Protein AF-A0A957KYI5-F1 (afdb_monomer)

Nearest PDB structures (foldseek):
  3w2y-assembly2_D  TM=9.958E-01  e=2.591E-08  Methanothermobacter thermautotrophicus str. Delta H
  3g91-assembly1_A  TM=9.933E-01  e=3.619E-08  Methanothermobacter thermautotrophicus str. Delta H
  3g4t-assembly1_A  TM=9.907E-01  e=6.176E-08  Methanothermobacter thermautotrophicus str. Delta H
  3g0r-assembly1_A  TM=9.875E-01  e=1.205E-07  Methanothermobacter thermautotrophicus str. Delta H
  2jc5-assembly1_A  TM=9.506E-01  e=1.093E-06  Neisseria meningitidis

Secondary structure (DSSP, 8-state):
---EEEEE-SSHHHHHHTTHHHHHHHH--SEEEEE---S-GGGS-HHHHS-TT----EE--SSTTS--EE-

Foldseek 3Di:
DAFEEEEAQLALVVSVVVCVLVCCVVVVHPYYKYKQNLADLVPDDPCSSAPPPDDKDWDDDPDHRGMIMMD

Structure (mmCIF, N/CA/C/O backbone):
data_AF-A0A957KYI5-F1
#
_entry.id   AF-A0A957KYI5-F1
#
loop_
_atom_site.group_PDB
_atom_site.id
_atom_site.type_symbol
_atom_site.label_atom_id
_atom_site.label_alt_id
_atom_site.label_comp_id
_atom_site.label_asym_id
_atom_site.label_entity_id
_atom_site.label_seq_id
_atom_site.pdbx_PDB_ins_code
_atom_site.Cartn_x
_atom_site.Cartn_y
_atom_site.Cartn_z
_atom_site.occupancy
_atom_site.B_iso_or_equiv
_atom_site.auth_seq_id
_atom_site.auth_comp_id
_atom_site.auth_asym_id
_atom_site.auth_atom_id
_atom_site.pdbx_PDB_model_num
ATOM 1 N N . MET A 1 1 ? -15.830 11.061 13.954 1.00 83.25 1 MET A N 1
ATOM 2 C CA . MET A 1 1 ? -14.634 11.820 13.524 1.00 83.25 1 MET A CA 1
ATOM 3 C C . MET A 1 1 ? -13.950 10.978 12.465 1.00 83.25 1 MET A C 1
ATOM 5 O O . MET A 1 1 ? -13.832 9.789 12.713 1.00 83.25 1 MET A O 1
ATOM 9 N N . GLN A 1 2 ? -13.603 11.541 11.306 1.00 94.75 2 GLN A N 1
ATOM 10 C CA . GLN A 1 2 ? -12.949 10.785 10.228 1.00 94.75 2 GLN A CA 1
ATOM 11 C C . GLN A 1 2 ? -11.429 10.732 10.442 1.00 94.75 2 GLN A C 1
ATOM 13 O O . GLN A 1 2 ? -10.845 11.689 10.957 1.00 94.75 2 GLN A O 1
ATOM 18 N N . THR A 1 3 ? -10.803 9.631 10.043 1.00 97.94 3 THR A N 1
ATOM 19 C CA . THR A 1 3 ? -9.386 9.309 10.232 1.00 97.94 3 THR A CA 1
ATOM 20 C C . THR A 1 3 ? -8.674 9.188 8.884 1.00 97.94 3 THR A C 1
ATOM 22 O O . THR A 1 3 ? -9.081 8.428 8.010 1.00 97.94 3 THR A O 1
ATOM 25 N N . TYR A 1 4 ? -7.596 9.957 8.711 1.00 98.44 4 TYR A N 1
ATOM 26 C CA . TYR A 1 4 ? -6.838 10.039 7.460 1.00 98.44 4 TYR A CA 1
ATOM 27 C C . TYR A 1 4 ? -5.365 9.816 7.742 1.00 98.44 4 TYR A C 1
ATOM 29 O O . TYR A 1 4 ? -4.748 10.631 8.434 1.00 98.44 4 TYR A O 1
ATOM 37 N N . TYR A 1 5 ? -4.797 8.739 7.210 1.00 98.56 5 TYR A N 1
ATOM 38 C CA . TYR A 1 5 ? -3.381 8.415 7.373 1.00 98.56 5 TYR A CA 1
ATOM 39 C C . TYR A 1 5 ? -2.634 8.583 6.050 1.00 98.56 5 TYR A C 1
ATOM 41 O O . TYR A 1 5 ? -3.184 8.374 4.971 1.00 98.56 5 TYR A O 1
ATOM 49 N N . SER A 1 6 ? -1.362 8.968 6.139 1.00 98.56 6 SER A N 1
ATOM 50 C CA . SER A 1 6 ? -0.458 9.056 4.994 1.00 98.56 6 SER A CA 1
ATOM 51 C C . SER A 1 6 ? 0.862 8.385 5.345 1.00 98.56 6 SER A C 1
ATOM 53 O O . SER A 1 6 ? 1.463 8.716 6.369 1.00 98.56 6 SER A O 1
ATOM 55 N N . TRP A 1 7 ? 1.298 7.429 4.526 1.00 98.62 7 TRP A N 1
ATOM 56 C CA . TRP A 1 7 ? 2.486 6.631 4.802 1.00 98.62 7 TRP A CA 1
ATOM 57 C C . TRP A 1 7 ? 3.322 6.369 3.544 1.00 98.62 7 TRP A C 1
ATOM 59 O O . TRP A 1 7 ? 2.926 5.659 2.623 1.00 98.62 7 TRP A O 1
ATOM 69 N N . ASN A 1 8 ? 4.554 6.869 3.545 1.00 98.56 8 ASN A N 1
ATOM 70 C CA . ASN A 1 8 ? 5.576 6.410 2.616 1.00 98.56 8 ASN A CA 1
ATOM 71 C C . ASN A 1 8 ? 6.055 5.002 3.017 1.00 98.56 8 ASN A C 1
ATOM 73 O O . ASN A 1 8 ? 6.752 4.836 4.021 1.00 98.56 8 ASN A O 1
ATOM 77 N N . VAL A 1 9 ? 5.684 3.988 2.232 1.00 98.12 9 VAL A N 1
ATOM 78 C CA . VAL A 1 9 ? 5.918 2.573 2.570 1.00 98.12 9 VAL A CA 1
ATOM 79 C C . VAL A 1 9 ? 7.259 2.034 2.063 1.00 98.12 9 VAL A C 1
ATOM 81 O O . VAL A 1 9 ? 7.618 0.903 2.388 1.00 98.12 9 VAL A O 1
ATOM 84 N N . ASN A 1 10 ? 7.999 2.817 1.266 1.00 97.88 10 ASN A N 1
ATOM 85 C CA . ASN A 1 10 ? 9.274 2.429 0.651 1.00 97.88 10 ASN A CA 1
ATOM 86 C C . ASN A 1 10 ? 9.253 1.011 0.024 1.00 97.88 10 ASN A C 1
ATOM 88 O O . ASN A 1 10 ? 10.144 0.186 0.240 1.00 97.88 10 ASN A O 1
ATOM 92 N N . GLY A 1 11 ? 8.217 0.726 -0.761 1.00 97.50 11 GLY A N 1
ATOM 93 C CA . GLY A 1 11 ? 7.972 -0.552 -1.421 1.00 97.50 11 GLY A CA 1
ATOM 94 C C . GLY A 1 11 ? 6.842 -1.341 -0.765 1.00 97.50 11 GLY A C 1
ATOM 95 O O . GLY A 1 11 ? 7.037 -2.042 0.229 1.00 97.50 11 GLY A O 1
ATOM 96 N N . VAL A 1 12 ? 5.664 -1.327 -1.391 1.00 97.50 12 VAL A N 1
ATOM 97 C CA . VAL A 1 12 ? 4.436 -1.893 -0.805 1.00 97.50 12 VAL A CA 1
ATOM 98 C C . VAL A 1 12 ? 4.515 -3.411 -0.587 1.00 97.50 12 VAL A C 1
ATOM 100 O O . VAL A 1 12 ? 4.016 -3.930 0.405 1.00 97.50 12 VAL A O 1
ATOM 103 N N . ARG A 1 13 ? 5.234 -4.139 -1.452 1.00 96.75 13 ARG A N 1
ATOM 104 C CA . ARG A 1 13 ? 5.465 -5.589 -1.296 1.00 96.75 13 ARG A CA 1
ATOM 105 C C . ARG A 1 13 ? 6.345 -5.915 -0.088 1.00 96.75 13 ARG A C 1
ATOM 107 O O . ARG A 1 13 ? 6.135 -6.926 0.574 1.00 96.75 13 ARG A O 1
ATOM 114 N N . ALA A 1 14 ? 7.337 -5.071 0.199 1.00 97.12 14 ALA A N 1
ATOM 115 C CA . ALA A 1 14 ? 8.184 -5.239 1.375 1.00 97.12 14 ALA A CA 1
ATOM 116 C C . ALA A 1 14 ? 7.409 -4.896 2.655 1.00 97.12 14 ALA A C 1
ATOM 118 O O . ALA A 1 14 ? 7.541 -5.613 3.644 1.00 97.12 14 ALA A O 1
ATOM 119 N N . ALA A 1 15 ? 6.570 -3.856 2.617 1.00 97.75 15 ALA A N 1
ATOM 120 C CA . ALA A 1 15 ? 5.671 -3.507 3.714 1.00 97.75 15 ALA A CA 1
ATOM 121 C C . ALA A 1 15 ? 4.651 -4.625 4.001 1.00 97.75 15 ALA A C 1
ATOM 123 O O . ALA A 1 15 ? 4.466 -4.997 5.158 1.00 97.75 15 ALA A O 1
ATOM 124 N N . ALA A 1 16 ? 4.064 -5.237 2.966 1.00 96.56 16 ALA A N 1
ATOM 125 C CA . ALA A 1 16 ? 3.153 -6.377 3.107 1.00 96.56 16 ALA A CA 1
ATOM 126 C C . ALA A 1 16 ? 3.796 -7.554 3.857 1.00 96.56 16 ALA A C 1
ATOM 128 O O . ALA A 1 16 ? 3.217 -8.058 4.815 1.00 96.56 16 ALA A O 1
ATOM 129 N N . ARG A 1 17 ? 5.041 -7.916 3.515 1.00 96.88 17 ARG A N 1
ATOM 130 C CA . ARG A 1 17 ? 5.813 -8.955 4.231 1.00 96.88 17 ARG A CA 1
ATOM 131 C C . ARG A 1 17 ? 6.118 -8.605 5.693 1.00 96.88 17 ARG A C 1
ATOM 133 O O . ARG A 1 17 ? 6.492 -9.490 6.453 1.00 96.88 17 ARG A O 1
ATOM 140 N N . LYS A 1 18 ? 6.009 -7.329 6.070 1.00 97.75 18 LYS A N 1
ATOM 141 C CA . LYS A 1 18 ? 6.261 -6.809 7.422 1.00 97.75 18 LYS A CA 1
ATOM 142 C C . LYS A 1 18 ? 4.969 -6.495 8.191 1.00 97.75 18 LYS A C 1
ATOM 144 O O . LYS A 1 18 ? 5.033 -5.793 9.193 1.00 97.75 18 LYS A O 1
ATOM 149 N N . GLY A 1 19 ? 3.815 -6.987 7.730 1.00 97.62 19 GLY A N 1
ATOM 150 C CA . GLY A 1 19 ? 2.544 -6.853 8.449 1.00 97.62 19 GLY A CA 1
ATOM 151 C C . GLY A 1 19 ? 1.727 -5.607 8.097 1.00 97.62 19 GLY A C 1
ATOM 152 O O . GLY A 1 19 ? 0.882 -5.196 8.883 1.00 97.62 19 GLY A O 1
ATOM 153 N N . PHE A 1 20 ? 1.939 -4.991 6.926 1.00 97.88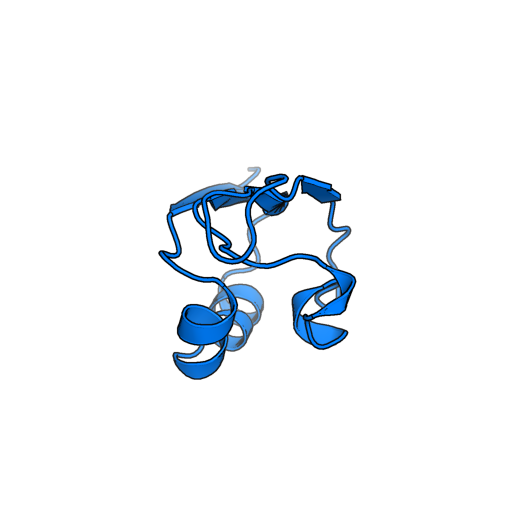 20 PHE A N 1
ATOM 154 C CA . PHE A 1 20 ? 1.121 -3.847 6.488 1.00 97.88 20 PHE A CA 1
ATOM 155 C C . PHE A 1 20 ? -0.386 -4.158 6.480 1.00 97.88 20 PHE A C 1
ATOM 157 O O . PHE A 1 20 ? -1.178 -3.339 6.934 1.00 97.88 20 PHE A O 1
ATOM 164 N N . LEU A 1 21 ? -0.783 -5.339 5.990 1.00 96.75 21 LEU A N 1
ATOM 165 C CA . LEU A 1 21 ? -2.198 -5.726 5.932 1.00 96.75 21 LEU A CA 1
ATOM 166 C C . LEU A 1 21 ? -2.784 -5.997 7.321 1.00 96.75 21 LEU A C 1
ATOM 168 O O . LEU A 1 21 ? -3.921 -5.611 7.576 1.00 96.75 21 LEU A O 1
ATOM 172 N N . ASP A 1 22 ? -2.000 -6.576 8.231 1.00 97.88 22 ASP A N 1
ATOM 173 C CA . ASP A 1 22 ? -2.414 -6.779 9.623 1.00 97.88 22 ASP A CA 1
ATOM 174 C C . ASP A 1 22 ? -2.614 -5.433 10.326 1.00 97.88 22 ASP A C 1
ATOM 176 O O . ASP A 1 22 ? -3.620 -5.209 11.002 1.00 97.88 22 ASP A O 1
ATOM 180 N N . TRP A 1 23 ? -1.688 -4.496 10.103 1.00 98.12 23 TRP A N 1
ATOM 181 C CA . TRP A 1 23 ? -1.806 -3.134 10.605 1.00 98.12 23 TRP A CA 1
ATOM 182 C C . TRP A 1 23 ? -3.036 -2.420 10.031 1.00 98.12 23 TRP A C 1
ATOM 184 O O . TRP A 1 23 ? -3.777 -1.803 10.797 1.00 98.12 23 TRP A O 1
ATOM 194 N N . LEU A 1 24 ? -3.297 -2.535 8.724 1.00 98.00 24 LEU A N 1
ATOM 195 C CA . LEU A 1 24 ? -4.477 -1.945 8.084 1.00 98.00 24 LEU A CA 1
ATOM 196 C C . LEU A 1 24 ? -5.771 -2.517 8.680 1.00 98.00 24 LEU A C 1
ATOM 198 O O . LEU A 1 24 ? -6.677 -1.759 9.027 1.00 98.00 24 LEU A O 1
ATOM 202 N N . ALA A 1 25 ? -5.832 -3.837 8.870 1.00 97.25 25 ALA A N 1
ATOM 203 C CA . ALA A 1 25 ? -6.988 -4.522 9.443 1.00 97.25 25 ALA A CA 1
ATOM 204 C C . ALA A 1 25 ? -7.238 -4.161 10.917 1.00 97.25 25 ALA A C 1
ATOM 206 O O . ALA A 1 25 ? -8.393 -4.128 11.346 1.00 97.25 25 ALA A O 1
ATOM 207 N N . ALA A 1 26 ? -6.187 -3.885 11.692 1.00 98.06 26 ALA A N 1
ATOM 208 C CA . ALA A 1 26 ? -6.309 -3.457 13.085 1.00 98.06 26 ALA A CA 1
ATOM 209 C C . ALA A 1 26 ? -6.676 -1.970 13.211 1.00 98.06 26 ALA A C 1
ATOM 211 O O . ALA A 1 26 ? -7.501 -1.602 14.045 1.00 98.06 26 ALA A O 1
ATOM 212 N N . THR A 1 27 ? -6.070 -1.128 12.376 1.00 97.88 27 THR A N 1
ATOM 213 C CA . THR A 1 27 ? -6.131 0.336 12.487 1.00 97.88 27 THR A CA 1
ATOM 214 C C . THR A 1 27 ? -7.379 0.924 11.837 1.00 97.88 27 THR A C 1
ATOM 216 O O . THR A 1 27 ? -7.949 1.871 12.371 1.00 97.88 27 THR A O 1
ATOM 219 N N . LYS A 1 28 ? -7.803 0.361 10.699 1.00 97.62 28 LYS A N 1
ATOM 220 C CA . LYS A 1 28 ? -9.019 0.730 9.957 1.00 97.62 28 LYS A CA 1
ATOM 221 C C . LYS A 1 28 ? -9.214 2.249 9.745 1.00 97.62 28 LYS A C 1
ATOM 223 O O . LYS A 1 28 ? -10.261 2.769 10.127 1.00 97.62 28 LYS A O 1
ATOM 228 N N . PRO A 1 29 ? -8.238 2.980 9.165 1.00 98.19 29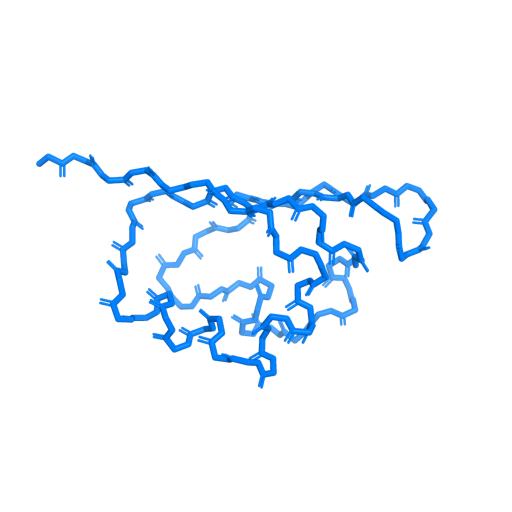 PRO A N 1
ATOM 229 C CA . PRO A 1 29 ? -8.434 4.393 8.840 1.00 98.19 29 PRO A CA 1
ATOM 230 C C . PRO A 1 29 ? -9.539 4.570 7.787 1.00 98.19 29 PRO A C 1
ATOM 232 O O . PRO A 1 29 ? -9.666 3.731 6.897 1.00 98.19 29 PRO A O 1
ATOM 235 N N . ASP A 1 30 ? -10.293 5.668 7.827 1.00 98.44 30 ASP A N 1
ATOM 236 C CA . ASP A 1 30 ? -11.320 5.949 6.809 1.00 98.44 30 ASP A CA 1
ATOM 237 C C . ASP A 1 30 ? -10.687 6.189 5.427 1.00 98.44 30 ASP A C 1
ATOM 239 O O . ASP A 1 30 ? -11.228 5.756 4.410 1.00 98.44 30 ASP A O 1
ATOM 243 N N . ILE A 1 31 ? -9.508 6.829 5.387 1.00 98.31 31 ILE A N 1
ATOM 244 C CA . ILE A 1 31 ? -8.686 6.986 4.177 1.00 98.31 31 ILE A CA 1
ATOM 245 C C . ILE A 1 31 ? -7.208 6.737 4.497 1.00 98.31 31 ILE A C 1
ATOM 247 O O . ILE A 1 31 ? -6.668 7.269 5.472 1.00 98.31 31 ILE A O 1
ATOM 251 N N . LEU A 1 32 ? -6.527 5.986 3.628 1.00 98.62 32 LEU A N 1
ATOM 252 C CA . LEU A 1 32 ? -5.090 5.744 3.709 1.00 98.62 32 LEU A CA 1
ATOM 253 C C . LEU A 1 32 ? -4.401 6.106 2.392 1.00 98.62 32 LEU A C 1
ATOM 255 O O . LEU A 1 32 ? -4.529 5.402 1.402 1.00 98.62 32 LEU A O 1
ATOM 259 N N . GLY A 1 33 ? -3.585 7.155 2.403 1.00 98.69 33 GLY A N 1
ATOM 260 C CA . GLY A 1 33 ? -2.647 7.412 1.315 1.00 98.69 33 GLY A CA 1
ATOM 261 C C . GLY A 1 33 ? -1.334 6.667 1.538 1.00 98.69 33 GLY A C 1
ATOM 262 O O . GLY A 1 33 ? -0.718 6.816 2.595 1.00 98.69 33 GLY A O 1
ATOM 263 N N . ILE A 1 34 ? -0.852 5.933 0.536 1.00 98.62 34 ILE A N 1
ATOM 264 C CA . ILE A 1 34 ? 0.506 5.373 0.541 1.00 98.62 34 ILE A CA 1
ATOM 265 C C . ILE A 1 34 ? 1.348 5.894 -0.619 1.00 98.62 34 ILE A C 1
ATOM 267 O O . ILE A 1 34 ? 0.852 6.107 -1.726 1.00 98.62 34 ILE A O 1
ATOM 271 N N . GLN A 1 35 ? 2.643 6.093 -0.369 1.00 98.69 35 GLN A N 1
ATOM 272 C CA . GLN A 1 35 ? 3.612 6.561 -1.368 1.00 98.69 35 GLN A CA 1
ATOM 273 C C . GLN A 1 35 ? 4.830 5.643 -1.450 1.00 98.69 35 GLN A C 1
ATOM 275 O O . GLN A 1 35 ? 5.0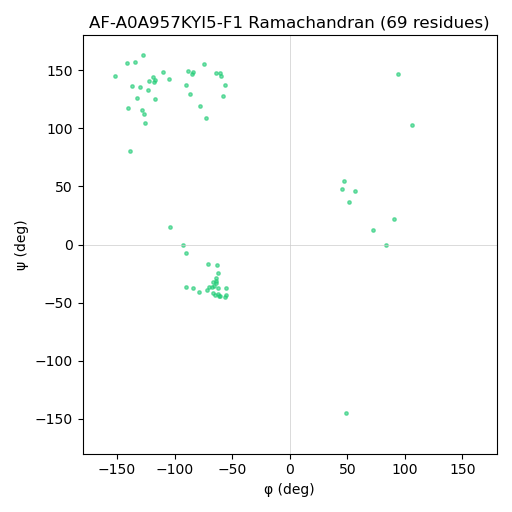86 4.858 -0.536 1.00 98.69 35 GLN A O 1
ATOM 280 N N . GLU A 1 36 ? 5.591 5.770 -2.541 1.00 98.25 36 GLU A N 1
ATOM 281 C CA . GLU A 1 36 ? 6.730 4.898 -2.857 1.00 98.25 36 GLU A CA 1
ATOM 282 C C . GLU A 1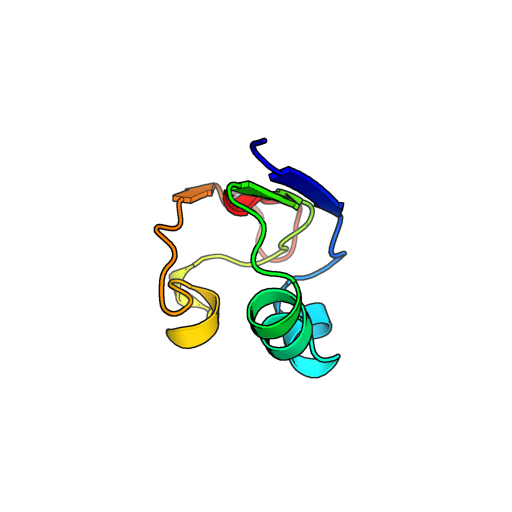 36 ? 6.295 3.429 -2.913 1.00 98.25 36 GLU A C 1
ATOM 284 O O . GLU A 1 36 ? 6.934 2.545 -2.341 1.00 98.25 36 GLU A O 1
ATOM 289 N N . THR A 1 37 ? 5.182 3.142 -3.594 1.00 97.94 37 THR A N 1
ATOM 290 C CA . THR A 1 37 ? 4.676 1.765 -3.713 1.00 97.94 37 THR A CA 1
ATOM 291 C C . THR A 1 37 ? 5.649 0.866 -4.483 1.00 97.94 37 THR A C 1
ATOM 293 O O . THR A 1 37 ? 5.760 -0.326 -4.171 1.00 97.94 37 THR A O 1
ATOM 296 N N . LYS A 1 38 ? 6.401 1.436 -5.436 1.00 97.62 38 LYS A N 1
ATOM 297 C CA . LYS A 1 38 ? 7.427 0.787 -6.273 1.00 97.62 38 LYS A CA 1
ATOM 298 C C . LYS A 1 38 ? 6.911 -0.488 -6.947 1.00 97.62 38 LYS A C 1
ATOM 300 O O . LYS A 1 38 ? 7.627 -1.492 -7.067 1.00 97.62 38 LYS A O 1
ATOM 305 N N . ALA A 1 39 ? 5.643 -0.470 -7.348 1.00 96.06 39 ALA A N 1
ATOM 306 C CA . ALA A 1 39 ? 4.966 -1.605 -7.953 1.00 96.06 39 ALA A CA 1
ATOM 307 C C . ALA A 1 39 ? 3.848 -1.144 -8.889 1.00 96.06 39 ALA A C 1
ATOM 309 O O . ALA A 1 39 ? 3.155 -0.169 -8.599 1.00 96.06 39 ALA A O 1
ATOM 310 N N . HIS A 1 40 ? 3.657 -1.887 -9.978 1.00 95.12 40 HIS A N 1
ATOM 311 C CA . HIS A 1 40 ? 2.417 -1.801 -10.738 1.00 95.12 40 HIS A CA 1
ATOM 312 C C . HIS A 1 40 ? 1.341 -2.704 -10.107 1.00 95.12 40 HIS A C 1
ATOM 314 O O . HIS A 1 40 ? 1.685 -3.747 -9.541 1.00 95.12 40 HIS A O 1
ATOM 320 N N . PRO A 1 41 ? 0.047 -2.341 -10.199 1.00 92.69 41 PRO A N 1
ATOM 321 C CA . PRO A 1 41 ? -1.038 -3.093 -9.562 1.00 92.69 41 PRO A CA 1
ATOM 322 C C . PRO A 1 41 ? -1.215 -4.533 -10.060 1.00 92.69 41 PRO A C 1
ATOM 324 O O . PRO A 1 41 ? -1.763 -5.356 -9.338 1.00 92.69 41 PRO A O 1
ATOM 327 N N . ASP A 1 42 ? -0.781 -4.844 -11.280 1.00 92.81 42 ASP A N 1
ATOM 328 C CA . ASP A 1 42 ? -0.781 -6.194 -11.866 1.00 92.81 42 ASP A CA 1
ATOM 329 C C . ASP A 1 42 ? 0.257 -7.130 -11.221 1.00 92.81 42 ASP A C 1
ATOM 331 O O . ASP A 1 42 ? 0.161 -8.346 -11.351 1.00 92.81 42 ASP A O 1
ATOM 335 N N . GLN A 1 43 ? 1.231 -6.575 -10.495 1.00 90.62 43 GLN A N 1
ATOM 336 C CA . GLN A 1 43 ? 2.269 -7.322 -9.778 1.00 90.62 43 GLN A CA 1
ATOM 337 C C . GLN A 1 43 ? 1.903 -7.616 -8.317 1.00 90.62 43 GLN A C 1
ATOM 339 O O . GLN A 1 43 ? 2.740 -8.148 -7.580 1.00 90.62 43 GLN A O 1
ATOM 344 N N . LEU A 1 44 ? 0.727 -7.176 -7.864 1.00 94.19 44 LEU A N 1
ATOM 345 C CA . LEU A 1 44 ? 0.305 -7.253 -6.469 1.00 94.19 44 LEU A CA 1
ATOM 346 C C . LEU A 1 44 ? -0.728 -8.357 -6.275 1.00 94.19 44 LEU A C 1
ATOM 348 O O . LEU A 1 44 ? -1.639 -8.519 -7.085 1.00 94.19 44 LEU A O 1
ATOM 352 N N . ASP A 1 45 ? -0.628 -9.051 -5.144 1.00 94.12 45 ASP A N 1
ATOM 353 C CA . ASP A 1 45 ? -1.667 -9.974 -4.703 1.00 94.12 45 ASP A CA 1
ATOM 354 C C . ASP A 1 45 ? -2.993 -9.229 -4.504 1.00 94.12 45 ASP A C 1
ATOM 356 O O . ASP A 1 45 ? -3.016 -8.063 -4.089 1.00 94.12 45 ASP A O 1
ATOM 360 N N . SER A 1 46 ? -4.113 -9.911 -4.752 1.00 94.00 46 SER A N 1
ATOM 361 C CA . SER A 1 46 ? -5.454 -9.314 -4.676 1.00 94.00 46 SER A CA 1
ATOM 362 C C . SER A 1 46 ? -5.740 -8.670 -3.318 1.00 94.00 46 SER A C 1
ATOM 364 O O . SER A 1 46 ? -6.312 -7.586 -3.279 1.00 94.00 46 SER A O 1
ATOM 366 N N . ALA A 1 47 ? -5.270 -9.280 -2.226 1.00 94.12 47 ALA A N 1
ATOM 367 C CA . ALA A 1 47 ? -5.433 -8.768 -0.866 1.00 94.12 47 ALA A CA 1
ATOM 368 C C . ALA A 1 47 ? -4.722 -7.426 -0.622 1.00 94.12 47 ALA A C 1
ATOM 370 O O . ALA A 1 47 ? -5.164 -6.640 0.210 1.00 94.12 47 ALA A O 1
ATOM 371 N N . LEU A 1 48 ? -3.627 -7.157 -1.340 1.00 94.75 48 LEU A N 1
ATOM 372 C CA . LEU A 1 48 ? -2.908 -5.887 -1.258 1.00 94.75 48 LEU A CA 1
ATOM 373 C C . LEU A 1 48 ? -3.448 -4.880 -2.270 1.00 94.75 48 LEU A C 1
ATOM 375 O O . LEU A 1 48 ? -3.516 -3.691 -1.971 1.00 94.75 48 LEU A O 1
ATOM 379 N N . ARG A 1 49 ? -3.838 -5.357 -3.459 1.00 95.88 49 ARG A N 1
ATOM 380 C CA . ARG A 1 49 ? -4.403 -4.516 -4.514 1.00 95.88 49 ARG A CA 1
ATOM 381 C C . ARG A 1 49 ? -5.762 -3.959 -4.119 1.00 95.88 49 ARG A C 1
ATOM 383 O O . ARG A 1 49 ? -5.992 -2.800 -4.415 1.00 95.88 49 ARG A O 1
ATOM 390 N N . ALA A 1 50 ? -6.614 -4.771 -3.494 1.00 95.25 50 ALA A N 1
ATOM 391 C CA . ALA A 1 50 ? -7.960 -4.431 -3.039 1.00 95.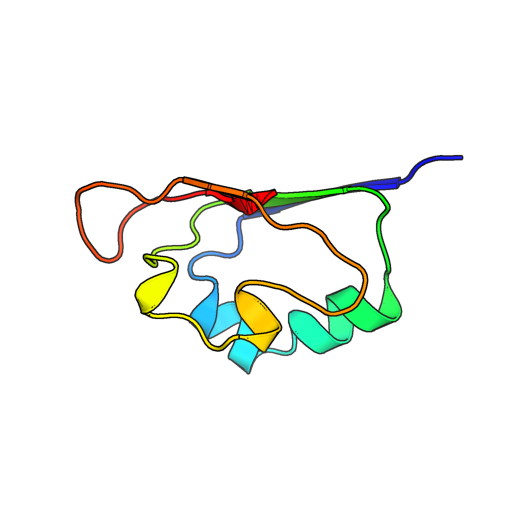25 50 ALA A CA 1
ATOM 392 C C . ALA A 1 50 ? -8.210 -5.046 -1.643 1.00 95.25 50 ALA A C 1
ATOM 394 O O . ALA A 1 50 ? -8.810 -6.122 -1.538 1.00 95.25 50 ALA A O 1
ATOM 395 N N . PRO A 1 51 ? -7.717 -4.404 -0.568 1.00 95.56 51 PRO A N 1
ATOM 396 C CA . PRO A 1 51 ? -7.913 -4.884 0.796 1.00 95.56 51 PRO A CA 1
ATOM 397 C C . PRO A 1 51 ? -9.398 -4.968 1.159 1.00 95.56 51 PRO A C 1
ATOM 399 O O . PRO A 1 51 ? -10.204 -4.134 0.749 1.00 95.56 51 PRO A O 1
ATOM 402 N N . ALA A 1 52 ? -9.770 -5.970 1.956 1.00 94.44 52 ALA A N 1
ATOM 403 C CA . ALA A 1 52 ? -11.159 -6.162 2.358 1.00 94.44 52 ALA A CA 1
ATOM 404 C C . ALA A 1 52 ? -11.709 -4.913 3.071 1.00 94.44 52 ALA A C 1
ATOM 406 O O . ALA A 1 52 ? -11.113 -4.424 4.029 1.00 94.44 52 ALA A O 1
ATOM 407 N N . GLY A 1 53 ? -12.854 -4.413 2.603 1.00 96.00 53 GLY A N 1
ATOM 408 C CA . GLY A 1 53 ? -13.489 -3.207 3.142 1.00 96.00 53 GLY A CA 1
ATOM 409 C C . GLY A 1 53 ? -12.958 -1.884 2.579 1.00 96.00 53 GLY A C 1
ATOM 410 O O . GLY A 1 53 ? -13.495 -0.844 2.945 1.00 96.00 53 GLY A O 1
ATOM 411 N N . TYR A 1 54 ? -11.973 -1.911 1.675 1.00 97.81 54 TYR A N 1
ATOM 412 C CA . TYR A 1 54 ? -11.425 -0.718 1.030 1.00 97.81 54 TYR A CA 1
ATOM 413 C C . TYR A 1 54 ? -11.652 -0.727 -0.479 1.00 97.81 54 TYR A C 1
ATOM 415 O O . TYR A 1 54 ? -11.505 -1.743 -1.159 1.00 97.81 54 TYR A O 1
ATOM 423 N N . HIS A 1 55 ? -11.954 0.453 -1.012 1.0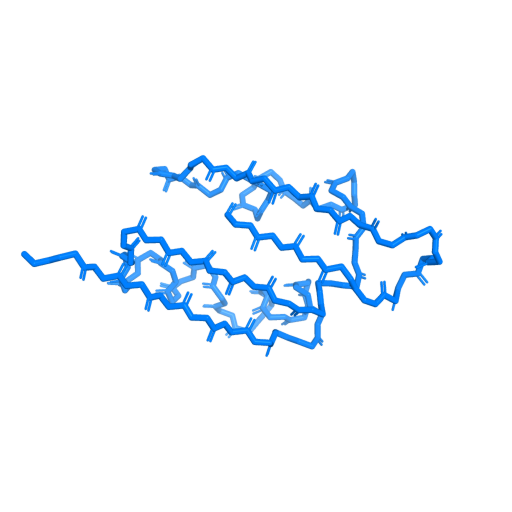0 97.06 55 HIS A N 1
ATOM 424 C CA . HIS A 1 55 ? -11.756 0.747 -2.423 1.00 97.06 55 HIS A CA 1
ATOM 425 C C . HIS A 1 55 ? -10.356 1.314 -2.598 1.00 97.06 55 HIS A C 1
ATOM 427 O O . HIS A 1 55 ? -9.931 2.139 -1.800 1.00 97.06 55 HIS A O 1
ATOM 433 N N . SER A 1 56 ? -9.662 0.868 -3.639 1.00 97.25 56 SER A N 1
ATOM 434 C CA . SER A 1 56 ? -8.265 1.218 -3.869 1.00 97.25 56 SER A CA 1
ATOM 435 C C . SER A 1 56 ? -8.069 1.865 -5.234 1.00 97.25 56 SER A C 1
ATOM 437 O O . SER A 1 56 ? -8.490 1.300 -6.254 1.00 97.25 56 SER A O 1
ATOM 439 N N . PHE A 1 57 ? -7.340 2.969 -5.277 1.00 97.88 57 PHE A N 1
ATOM 440 C CA . PHE A 1 57 ? -6.898 3.622 -6.504 1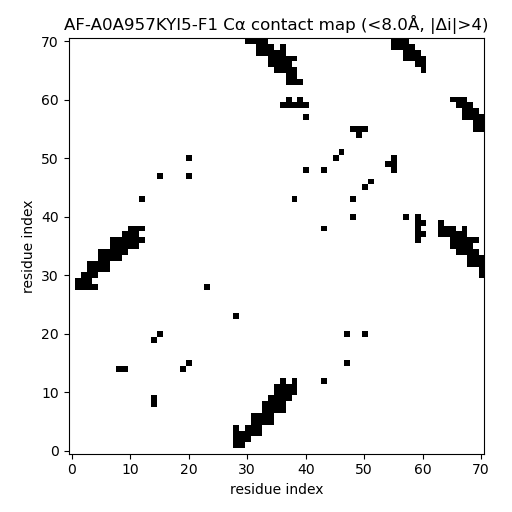.00 97.88 57 PHE A CA 1
ATOM 441 C C . PHE A 1 57 ? -5.379 3.618 -6.562 1.00 97.88 57 PHE A C 1
ATOM 443 O O . PHE A 1 57 ? -4.711 3.843 -5.560 1.00 97.88 57 PHE A O 1
ATOM 450 N N . TRP A 1 58 ? -4.822 3.371 -7.743 1.00 97.69 58 TRP A N 1
ATOM 451 C CA . TRP A 1 58 ? -3.382 3.224 -7.917 1.00 97.69 58 TRP A CA 1
ATOM 452 C C . TRP A 1 58 ? -2.888 4.101 -9.058 1.00 97.69 58 TRP A C 1
ATOM 454 O O . TRP A 1 58 ? -3.463 4.088 -10.147 1.00 97.69 58 TRP A O 1
ATOM 464 N N . ALA A 1 59 ? -1.775 4.790 -8.831 1.00 97.88 59 ALA A N 1
ATOM 465 C CA . ALA A 1 59 ? -1.014 5.460 -9.875 1.00 97.88 59 ALA A CA 1
ATOM 466 C C . ALA A 1 59 ? 0.437 4.973 -9.804 1.00 97.88 59 ALA A C 1
ATOM 468 O O . ALA A 1 59 ? 1.191 5.337 -8.900 1.00 97.88 59 ALA A O 1
ATOM 469 N N . ALA A 1 60 ? 0.811 4.100 -10.738 1.00 96.94 60 ALA A N 1
ATOM 470 C CA . ALA A 1 60 ? 2.169 3.580 -10.859 1.00 96.94 60 ALA A CA 1
ATOM 471 C C . ALA A 1 60 ? 3.021 4.491 -11.752 1.00 96.94 60 ALA A C 1
ATOM 473 O O . ALA A 1 60 ? 2.510 5.106 -12.686 1.00 96.94 60 ALA A O 1
ATOM 474 N N . ALA A 1 61 ? 4.325 4.561 -11.482 1.00 95.75 61 ALA A N 1
ATOM 475 C CA . ALA A 1 61 ? 5.254 5.247 -12.373 1.00 95.75 61 ALA A CA 1
ATOM 476 C C . ALA A 1 61 ? 5.529 4.413 -13.632 1.00 95.75 61 ALA A C 1
ATOM 478 O O . ALA A 1 61 ? 5.472 3.189 -13.589 1.00 95.75 61 ALA A O 1
ATOM 479 N N . GLU A 1 62 ? 5.920 5.066 -14.729 1.00 93.31 62 GLU A N 1
ATOM 480 C CA . GLU A 1 62 ? 6.330 4.375 -15.963 1.00 93.31 62 GLU A CA 1
ATOM 481 C C . GLU A 1 62 ? 7.566 3.486 -15.748 1.00 93.31 62 GLU A C 1
ATOM 483 O O . GLU A 1 62 ? 7.677 2.382 -16.286 1.00 93.31 62 GLU A O 1
ATOM 488 N N . LYS A 1 63 ? 8.513 3.956 -14.926 1.00 93.75 63 LYS A N 1
ATOM 489 C CA . LYS A 1 63 ? 9.706 3.189 -14.568 1.00 93.75 63 LYS A CA 1
ATOM 490 C C . LYS A 1 63 ? 9.358 2.140 -13.509 1.00 93.75 63 LYS A C 1
ATOM 492 O O . LYS A 1 63 ? 9.016 2.469 -12.375 1.00 93.75 63 LYS A O 1
ATOM 497 N N . LYS A 1 64 ? 9.553 0.863 -13.849 1.00 89.38 64 LYS A N 1
ATOM 498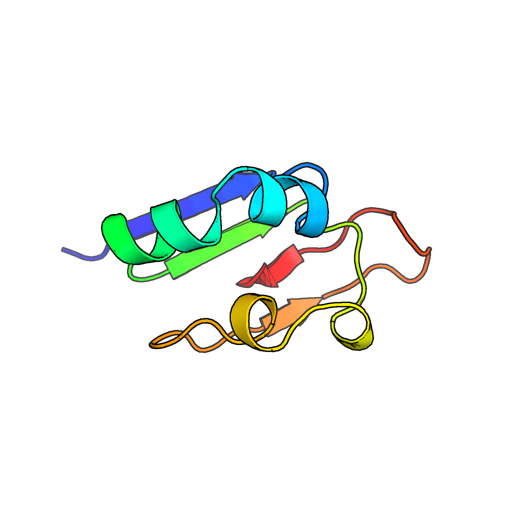 C CA . LYS A 1 64 ? 9.359 -0.263 -12.920 1.00 89.38 64 LYS A CA 1
ATOM 499 C C . LYS A 1 64 ? 10.205 -0.105 -11.652 1.00 89.38 64 LYS A C 1
ATOM 501 O O . LYS A 1 64 ? 11.388 0.223 -11.717 1.00 89.38 64 LYS A O 1
ATOM 506 N N . GLY A 1 65 ? 9.600 -0.403 -10.500 1.00 90.44 65 GLY A N 1
ATOM 507 C CA . GLY A 1 65 ? 10.278 -0.363 -9.200 1.00 90.44 65 GLY A CA 1
ATOM 508 C C . GLY A 1 65 ? 10.581 1.045 -8.675 1.00 90.44 65 GLY A C 1
ATOM 509 O O . GLY A 1 65 ? 11.346 1.177 -7.722 1.00 90.44 65 GLY A O 1
ATOM 510 N N . TYR A 1 66 ? 10.003 2.085 -9.278 1.00 94.62 66 TYR A N 1
ATOM 511 C CA . TYR A 1 66 ? 10.228 3.481 -8.913 1.00 94.62 66 TYR A CA 1
ATOM 512 C C . TYR A 1 66 ? 8.910 4.172 -8.543 1.00 94.62 66 TYR A C 1
ATOM 514 O O . TYR A 1 66 ? 7.902 3.941 -9.205 1.00 94.62 66 TYR A O 1
ATOM 522 N N . SER A 1 67 ? 8.934 5.032 -7.517 1.00 97.00 67 SER A N 1
ATOM 523 C CA . SER A 1 67 ? 7.814 5.893 -7.108 1.00 97.00 67 SER A CA 1
ATOM 524 C C . SER A 1 67 ? 6.476 5.133 -6.985 1.00 97.00 67 SER A C 1
ATOM 526 O O . SER A 1 67 ? 6.453 3.980 -6.550 1.00 97.00 67 SER A O 1
ATOM 528 N N . GLY A 1 68 ? 5.362 5.777 -7.328 1.00 97.94 68 GLY A N 1
ATOM 529 C CA . GLY A 1 68 ? 4.010 5.236 -7.280 1.00 97.94 68 GLY A CA 1
ATOM 530 C C . GLY A 1 68 ? 3.278 5.559 -5.978 1.00 97.94 68 GLY A C 1
ATOM 531 O O . GLY A 1 68 ? 3.884 5.649 -4.905 1.00 97.94 68 GLY A O 1
ATOM 532 N N . VAL A 1 69 ? 1.962 5.733 -6.088 1.00 98.44 69 VAL A N 1
ATOM 533 C CA . VAL A 1 69 ? 1.055 6.045 -4.975 1.00 98.44 69 VAL A CA 1
ATOM 534 C C . VAL A 1 69 ? -0.202 5.181 -5.035 1.00 98.44 69 VAL A C 1
ATOM 536 O O . VAL A 1 69 ? -0.573 4.689 -6.108 1.00 98.44 69 VAL A O 1
ATOM 539 N N . ALA A 1 70 ? -0.855 5.013 -3.889 1.00 98.31 70 ALA A N 1
ATOM 540 C CA . ALA A 1 70 ? -2.199 4.457 -3.810 1.00 98.31 70 ALA A CA 1
ATOM 541 C C . ALA A 1 70 ? -3.040 5.182 -2.752 1.00 98.31 70 ALA A C 1
ATOM 543 O O . ALA A 1 70 ? -2.482 5.790 -1.831 1.00 98.31 70 ALA A O 1
ATOM 544 N N . LEU A 1 71 ? -4.359 5.115 -2.916 1.00 98.12 71 LEU A N 1
ATOM 545 C CA . LEU A 1 71 ? -5.373 5.636 -2.000 1.00 98.12 71 LEU A CA 1
ATOM 546 C C . LEU A 1 71 ? -6.408 4.551 -1.709 1.00 98.12 71 LEU A C 1
ATOM 548 O O . LEU A 1 71 ? -6.780 3.872 -2.696 1.00 98.12 71 LEU A O 1
#

Sequence (71 aa):
MQTYYSWNVNGVRAAARKGFLDWLAATKPDILGIQETKAHPDQLDSALRAPAGYHSFWAAAEKKGYSGVAL

Radius of gyration: 11.45 Å; Cα contacts (8 Å, |Δi|>4): 118; chains: 1; bounding box: 25×22×30 Å

Mean predicted aligned error: 2.17 Å

pLDDT: mean 96.45, std 2.63, range [83.25, 98.69]

Solvent-accessible surface area (backbone atoms only — not comparable to full-atom values): 4140 Å² total; per-residue (Å²): 136,90,43,77,48,76,43,77,49,78,22,44,72,64,33,46,78,71,43,45,60,60,49,47,71,73,66,62,59,78,38,54,39,37,29,34,30,29,48,54,73,90,80,45,58,62,67,75,52,47,35,90,97,49,82,59,49,78,49,56,48,93,54,8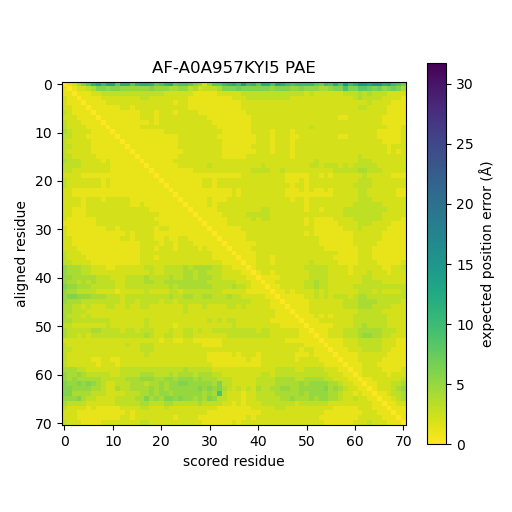3,68,38,50,23,36,38,60